Protein AF-A0A7D5MTC5-F1 (afdb_monomer)

Sequence (47 aa):
MTDLKPGGFIIVDGKQQPAISKEGYLSKGTKVKVIGGEESNLIVRKE

Radius of gyration: 9.29 Å; Cα contacts (8 Å, |Δi|>4): 91; chains: 1; bounding box: 22×22×23 Å

Foldseek 3Di:
DDWCQQKDWDQDPNDTFIAGEPVGGDDPPFDWDFPQADDRYTYIYGD

pLDDT: mean 75.5, std 11.28, range [40.09, 87.0]

Mean predicted aligned error: 6.5 Å

Nearest PDB structures (foldseek):
  1yvc-assembly1_A  TM=4.947E-01  e=2.690E+00  Methanococcus maripaludis
  1f3u-assembly2_D  TM=3.265E-01  e=4.820E+00  Homo sapiens

Structure (mmCIF, N/CA/C/O backbone):
data_AF-A0A7D5MTC5-F1
#
_entry.id   AF-A0A7D5MTC5-F1
#
loop_
_atom_site.group_PDB
_atom_site.id
_atom_site.type_symbol
_atom_site.label_atom_id
_atom_site.label_alt_id
_atom_site.label_comp_id
_atom_site.label_asym_id
_atom_site.label_entity_id
_atom_site.label_seq_id
_atom_site.pdbx_PDB_ins_code
_atom_site.Cartn_x
_atom_site.Cartn_y
_atom_site.Cartn_z
_atom_site.occupancy
_atom_site.B_iso_or_equiv
_atom_site.auth_seq_id
_atom_site.auth_comp_id
_atom_site.auth_asym_id
_atom_site.auth_atom_id
_atom_site.pdbx_PDB_model_num
ATOM 1 N N . MET A 1 1 ? -0.232 13.350 0.604 1.00 45.41 1 MET A N 1
ATOM 2 C CA . MET A 1 1 ? -0.984 12.088 0.806 1.00 45.41 1 MET A CA 1
ATOM 3 C C . MET A 1 1 ? -1.023 11.387 -0.537 1.00 45.41 1 MET A C 1
ATOM 5 O O . MET A 1 1 ? -1.800 11.801 -1.383 1.00 45.41 1 MET A O 1
ATOM 9 N N . THR A 1 2 ? -0.108 10.452 -0.759 1.00 40.09 2 THR A N 1
ATOM 10 C CA . THR A 1 2 ? 0.344 10.049 -2.099 1.00 40.09 2 THR A CA 1
ATOM 11 C C . THR A 1 2 ? -0.225 8.685 -2.478 1.00 40.09 2 THR A C 1
ATOM 13 O O . THR A 1 2 ? -0.273 7.791 -1.635 1.00 40.09 2 THR A O 1
ATOM 16 N N . ASP A 1 3 ? -0.664 8.539 -3.725 1.00 49.88 3 ASP A N 1
ATOM 17 C CA . ASP A 1 3 ? -1.055 7.268 -4.330 1.00 49.88 3 ASP A CA 1
ATOM 18 C C . ASP A 1 3 ? 0.092 6.243 -4.314 1.0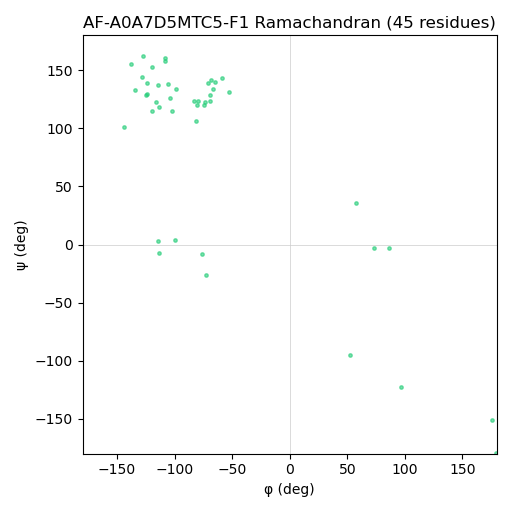0 49.88 3 ASP A C 1
ATOM 20 O O . ASP A 1 3 ? 1.251 6.600 -4.527 1.00 49.88 3 ASP A O 1
ATOM 24 N N . LEU A 1 4 ? -0.234 4.963 -4.101 1.00 54.28 4 LEU A N 1
ATOM 25 C CA . LEU A 1 4 ? 0.714 3.856 -4.241 1.00 54.28 4 LEU A CA 1
ATOM 26 C C . LEU A 1 4 ? 0.845 3.464 -5.723 1.00 54.28 4 LEU A C 1
ATOM 28 O O . LEU A 1 4 ? -0.066 2.844 -6.278 1.00 54.28 4 LEU A O 1
ATOM 32 N N . LYS A 1 5 ? 1.971 3.802 -6.371 1.00 53.91 5 LYS A N 1
ATOM 33 C CA . LYS A 1 5 ? 2.324 3.314 -7.724 1.00 53.91 5 LYS A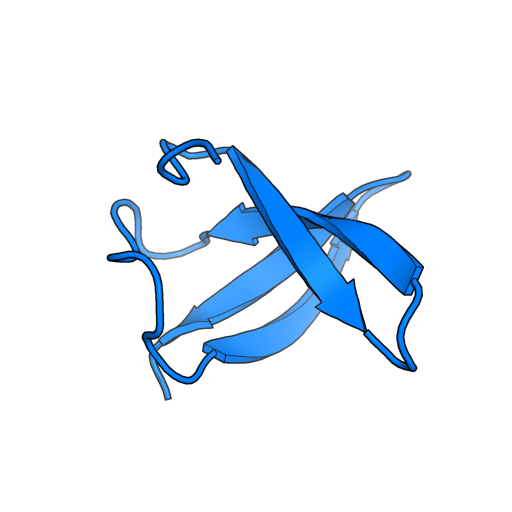 CA 1
ATOM 34 C C . LYS A 1 5 ? 3.834 3.077 -7.879 1.00 53.91 5 LYS A C 1
ATOM 36 O O . LYS A 1 5 ? 4.556 4.031 -8.150 1.00 53.91 5 LYS A O 1
ATOM 41 N N . PRO A 1 6 ? 4.335 1.831 -7.804 1.00 62.50 6 PRO A N 1
ATOM 42 C CA . PRO A 1 6 ? 3.794 0.663 -7.094 1.00 62.50 6 PRO A CA 1
ATOM 43 C C . PRO A 1 6 ? 4.029 0.741 -5.574 1.00 62.50 6 PRO A C 1
ATOM 45 O O . PRO A 1 6 ? 3.497 -0.076 -4.829 1.00 62.50 6 PRO A O 1
ATOM 48 N N . GLY A 1 7 ? 4.811 1.723 -5.117 1.00 67.25 7 GLY A N 1
ATOM 49 C CA . GLY A 1 7 ? 5.093 2.001 -3.714 1.00 67.25 7 GLY A CA 1
ATOM 50 C C . GLY A 1 7 ? 4.409 3.272 -3.219 1.00 67.25 7 GLY A C 1
ATOM 51 O O . GLY A 1 7 ? 4.066 4.156 -4.001 1.00 67.25 7 GLY A O 1
ATOM 52 N N . GLY A 1 8 ? 4.219 3.363 -1.911 1.00 77.81 8 GLY A N 1
ATOM 53 C CA . GLY A 1 8 ? 3.763 4.555 -1.199 1.00 77.81 8 GLY A CA 1
ATOM 54 C C . GLY A 1 8 ? 3.580 4.218 0.271 1.00 77.81 8 GLY A C 1
ATOM 55 O O . GLY A 1 8 ? 4.304 3.376 0.782 1.00 77.81 8 GLY A O 1
ATOM 56 N N . PHE A 1 9 ? 2.669 4.880 0.978 1.00 77.12 9 PHE A N 1
ATOM 57 C CA . PHE A 1 9 ? 2.658 4.811 2.440 1.00 77.12 9 PHE A CA 1
ATOM 58 C C . PHE A 1 9 ? 1.320 4.335 2.982 1.00 77.12 9 PHE A C 1
ATOM 60 O O . PHE A 1 9 ? 0.272 4.893 2.656 1.00 77.12 9 PHE A O 1
ATOM 67 N N . ILE A 1 10 ? 1.378 3.345 3.863 1.00 79.25 10 ILE A N 1
ATOM 68 C CA . ILE A 1 10 ? 0.241 2.889 4.659 1.00 79.25 10 ILE A CA 1
ATOM 69 C C . ILE A 1 10 ? 0.441 3.310 6.111 1.00 79.25 10 ILE A C 1
ATOM 71 O O . ILE A 1 10 ? 1.553 3.611 6.541 1.00 79.25 10 ILE A O 1
ATOM 75 N N . ILE A 1 11 ? -0.645 3.337 6.874 1.00 78.88 11 ILE A N 1
ATOM 76 C CA . ILE A 1 11 ? -0.577 3.539 8.318 1.00 78.88 11 ILE A CA 1
ATOM 77 C C . ILE A 1 11 ? -0.756 2.174 8.973 1.00 78.88 11 ILE A C 1
ATOM 79 O O . ILE A 1 11 ? -1.818 1.568 8.851 1.00 78.88 11 ILE A O 1
ATOM 83 N N . VAL A 1 12 ? 0.284 1.702 9.655 1.00 75.69 12 VAL A N 1
ATOM 84 C CA . VAL A 1 12 ? 0.253 0.494 10.485 1.00 75.69 12 VAL A CA 1
ATOM 85 C C . VAL A 1 12 ? 0.501 0.942 11.915 1.00 75.69 12 VAL A C 1
ATOM 87 O O . VAL A 1 12 ? 1.499 1.607 12.182 1.00 75.69 12 VAL A O 1
ATOM 90 N N . ASP A 1 13 ? -0.425 0.631 12.822 1.00 76.69 13 ASP A N 1
ATOM 91 C CA . ASP A 1 13 ? -0.308 0.994 14.244 1.00 76.69 13 ASP A CA 1
ATOM 92 C C . ASP A 1 13 ? -0.153 2.515 14.487 1.00 76.69 13 ASP A C 1
ATOM 94 O O . ASP A 1 13 ? 0.615 2.980 15.323 1.00 76.69 13 ASP A O 1
ATOM 98 N N . GLY A 1 14 ? -0.819 3.336 13.667 1.00 82.69 14 GLY A N 1
ATOM 99 C CA . GLY A 1 14 ? -0.690 4.799 13.723 1.00 82.69 14 GLY A CA 1
ATOM 100 C C . GLY A 1 14 ? 0.637 5.349 13.180 1.00 82.69 14 GLY A C 1
ATOM 101 O O . GLY A 1 14 ? 0.796 6.566 13.084 1.00 82.69 14 GLY A O 1
ATOM 102 N N . LYS A 1 15 ? 1.572 4.487 12.760 1.00 82.44 15 LYS A N 1
ATOM 103 C CA . LYS A 1 15 ? 2.838 4.879 12.137 1.00 82.44 15 LYS A CA 1
ATOM 104 C C . LYS A 1 15 ? 2.757 4.762 10.626 1.00 82.44 15 LYS A C 1
ATOM 106 O O . LYS A 1 15 ? 2.302 3.761 10.076 1.00 82.44 15 LYS A O 1
ATOM 111 N N . GLN A 1 16 ? 3.239 5.796 9.949 1.00 84.00 16 GLN A N 1
ATOM 112 C CA . GLN A 1 16 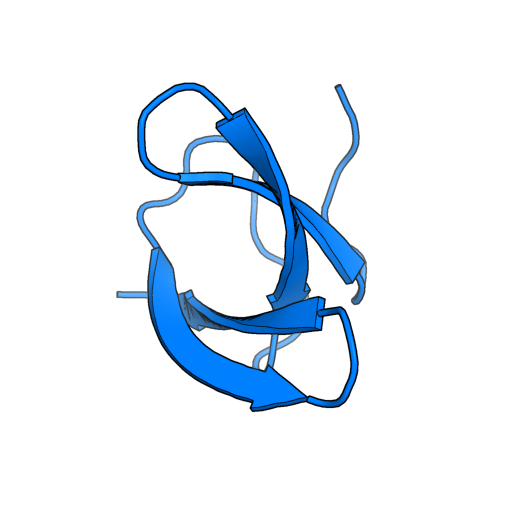? 3.364 5.778 8.503 1.00 84.00 16 GLN A CA 1
ATOM 113 C C . GLN A 1 16 ? 4.548 4.881 8.122 1.00 84.00 16 GLN A C 1
ATOM 115 O O . GLN A 1 16 ? 5.679 5.100 8.555 1.00 84.00 16 GLN A O 1
ATOM 120 N N . GLN A 1 17 ? 4.266 3.833 7.361 1.00 85.06 17 GLN A N 1
ATOM 121 C CA . GLN A 1 17 ? 5.235 2.842 6.912 1.00 85.06 17 GLN A CA 1
ATOM 122 C C . GLN A 1 17 ? 5.180 2.769 5.386 1.00 85.06 17 GLN A C 1
ATOM 124 O O . GLN A 1 17 ? 4.086 2.830 4.810 1.00 85.06 17 GLN A O 1
ATOM 129 N N . PRO A 1 18 ? 6.330 2.668 4.709 1.00 85.88 18 PRO A N 1
ATOM 130 C CA . PRO A 1 18 ? 6.342 2.483 3.275 1.00 85.88 18 PRO A CA 1
ATOM 131 C C . PRO A 1 18 ? 5.868 1.063 2.939 1.00 85.88 18 PRO A C 1
ATOM 133 O O . PRO A 1 18 ? 6.181 0.082 3.615 1.00 85.88 18 PRO A O 1
ATOM 136 N N . ALA A 1 19 ? 5.059 0.965 1.898 1.00 86.19 19 ALA A N 1
ATOM 137 C CA . ALA A 1 19 ? 4.496 -0.270 1.402 1.00 86.19 19 ALA A CA 1
ATOM 138 C C . ALA A 1 19 ? 4.545 -0.301 -0.119 1.00 86.19 19 ALA A C 1
ATOM 140 O O . ALA A 1 19 ? 4.572 0.739 -0.778 1.00 86.19 19 ALA A O 1
ATOM 141 N N . ILE A 1 20 ? 4.541 -1.507 -0.668 1.00 85.38 20 ILE A N 1
ATOM 142 C CA . ILE A 1 20 ? 4.519 -1.786 -2.094 1.00 85.38 20 ILE A CA 1
ATOM 143 C C . ILE A 1 20 ? 3.329 -2.691 -2.377 1.00 85.38 20 ILE A C 1
ATOM 145 O O . ILE A 1 20 ? 3.129 -3.722 -1.739 1.00 85.38 20 ILE A O 1
ATOM 149 N N . SER A 1 21 ? 2.523 -2.290 -3.348 1.00 79.94 21 SER A N 1
ATOM 150 C CA . SER A 1 21 ? 1.408 -3.081 -3.835 1.00 79.94 21 SER A CA 1
ATOM 151 C C . SER A 1 21 ? 1.894 -4.167 -4.787 1.00 79.94 21 SER A C 1
ATOM 153 O O . SER A 1 21 ? 2.488 -3.865 -5.823 1.00 79.94 21 SER A O 1
ATOM 155 N N . LYS A 1 22 ? 1.584 -5.430 -4.483 1.00 75.75 22 LYS A N 1
ATOM 156 C CA . LYS A 1 22 ? 1.918 -6.559 -5.366 1.00 75.75 22 LYS A CA 1
ATOM 157 C C . LYS A 1 22 ? 1.051 -6.611 -6.630 1.00 75.75 22 LYS A C 1
ATOM 159 O O . LYS A 1 22 ? 1.483 -7.143 -7.644 1.00 75.75 22 LYS A O 1
ATOM 164 N N . GLU A 1 23 ? -0.161 -6.060 -6.573 1.00 69.12 23 GLU A N 1
ATOM 165 C CA . GLU A 1 23 ? -1.148 -6.104 -7.667 1.00 69.12 23 GLU A CA 1
ATOM 166 C C . GLU A 1 23 ? -1.189 -4.811 -8.502 1.00 69.12 23 GLU A C 1
ATOM 168 O O . GLU A 1 23 ? -2.001 -4.676 -9.414 1.00 69.12 23 GLU A O 1
ATOM 173 N N . GLY A 1 24 ? -0.306 -3.848 -8.220 1.00 69.94 24 GLY A N 1
ATOM 174 C CA . GLY A 1 24 ? -0.252 -2.573 -8.935 1.00 69.94 24 GLY A CA 1
ATOM 175 C C . GLY A 1 24 ? -1.002 -1.460 -8.205 1.00 69.94 24 GLY A C 1
ATOM 176 O O . GLY A 1 24 ? -0.661 -1.125 -7.076 1.00 69.94 24 GLY A O 1
ATOM 177 N N . TYR A 1 25 ? -1.983 -0.816 -8.836 1.00 67.12 25 TYR A N 1
ATOM 178 C CA . TYR A 1 25 ? -2.595 0.390 -8.267 1.00 67.12 25 TYR A CA 1
ATOM 179 C C . TYR A 1 25 ? -3.519 0.086 -7.079 1.00 67.12 25 TYR A C 1
ATOM 181 O O . TYR A 1 25 ? -4.508 -0.631 -7.219 1.00 67.12 25 TYR A O 1
ATOM 189 N N . LEU A 1 26 ? -3.233 0.697 -5.928 1.00 72.38 26 LEU A N 1
ATOM 190 C CA . LEU A 1 26 ? -4.130 0.714 -4.774 1.00 72.38 26 LEU A CA 1
ATOM 191 C C . LEU A 1 26 ? -4.604 2.143 -4.533 1.00 72.38 26 LEU A C 1
ATOM 193 O O . LEU A 1 26 ? -3.807 3.039 -4.251 1.00 72.38 26 LEU A O 1
ATOM 197 N N . SER A 1 27 ? -5.916 2.354 -4.626 1.00 66.88 27 SER A N 1
ATOM 198 C CA . SER A 1 27 ? -6.514 3.648 -4.315 1.00 66.88 27 SER A CA 1
ATOM 199 C C . SER A 1 27 ? -6.403 3.950 -2.824 1.00 66.88 27 SER A C 1
ATOM 201 O O . SER A 1 27 ? -6.595 3.077 -1.972 1.00 66.88 27 SER A O 1
ATOM 203 N N . LYS A 1 28 ? -6.145 5.215 -2.498 1.00 68.94 28 LYS A N 1
ATOM 204 C CA . LYS A 1 28 ? -6.124 5.715 -1.121 1.00 68.94 28 LYS A CA 1
ATOM 205 C C . LYS A 1 28 ? -7.421 5.344 -0.384 1.00 68.94 28 LYS A C 1
ATOM 207 O O . LYS A 1 28 ? -8.510 5.581 -0.893 1.00 68.94 28 LYS A O 1
ATOM 212 N N . GLY A 1 29 ? -7.296 4.784 0.821 1.00 72.12 29 GLY A N 1
ATOM 213 C CA . GLY A 1 29 ? -8.437 4.342 1.636 1.00 72.12 29 GLY A CA 1
ATOM 214 C C . GLY A 1 29 ? -8.928 2.920 1.338 1.00 72.12 29 GLY A C 1
ATOM 215 O O . GLY A 1 29 ? -9.811 2.428 2.035 1.00 72.12 29 GLY A O 1
ATOM 216 N N . THR A 1 30 ? -8.340 2.237 0.353 1.00 74.94 30 THR A N 1
ATOM 217 C CA . THR A 1 30 ? -8.593 0.809 0.126 1.00 74.94 30 THR A CA 1
ATOM 218 C C . THR A 1 30 ? -8.043 0.007 1.302 1.00 74.94 30 THR A C 1
ATOM 220 O O . THR A 1 30 ? -6.913 0.236 1.737 1.00 74.94 30 THR A O 1
ATOM 223 N N . LYS A 1 31 ? -8.832 -0.941 1.816 1.00 78.38 31 LYS A N 1
ATOM 224 C CA . LYS A 1 31 ? -8.342 -1.922 2.785 1.00 78.38 31 LYS A CA 1
ATOM 225 C C . LYS A 1 31 ? -7.377 -2.867 2.084 1.00 78.38 31 LYS A C 1
ATOM 227 O O . LYS A 1 31 ? -7.679 -3.406 1.022 1.00 78.38 31 LYS A O 1
ATOM 232 N N . VAL A 1 32 ? -6.203 -3.023 2.674 1.00 81.50 32 VAL A N 1
ATOM 233 C CA . VAL A 1 32 ? -5.118 -3.812 2.103 1.00 81.50 32 VAL A CA 1
ATOM 234 C C . VAL A 1 32 ? -4.639 -4.805 3.139 1.00 81.50 32 VAL A C 1
ATOM 236 O O . VAL A 1 32 ? -4.596 -4.502 4.332 1.00 81.50 32 VAL A O 1
ATOM 239 N N . LYS A 1 33 ? -4.266 -5.994 2.677 1.00 85.31 33 LYS A N 1
ATOM 240 C CA . LYS A 1 33 ? -3.710 -7.041 3.524 1.00 85.31 33 LYS A CA 1
ATOM 241 C C . LYS A 1 33 ? -2.209 -7.113 3.309 1.00 85.31 33 LYS A C 1
ATOM 243 O O . LYS A 1 33 ? -1.747 -7.261 2.177 1.00 85.31 33 LYS A O 1
ATOM 248 N N . VAL A 1 34 ? -1.453 -7.024 4.399 1.00 84.56 34 VAL A N 1
ATOM 249 C CA . VAL A 1 34 ? -0.006 -7.254 4.378 1.00 84.56 34 VAL A CA 1
ATOM 250 C C . VAL A 1 34 ? 0.234 -8.737 4.114 1.00 84.56 34 VAL A C 1
ATOM 252 O O . VAL A 1 34 ? -0.285 -9.592 4.831 1.00 84.56 34 VAL A O 1
ATOM 255 N N . ILE A 1 35 ? 0.984 -9.035 3.058 1.00 87.00 35 ILE A N 1
ATOM 256 C CA . ILE A 1 35 ? 1.338 -10.403 2.650 1.00 87.00 35 I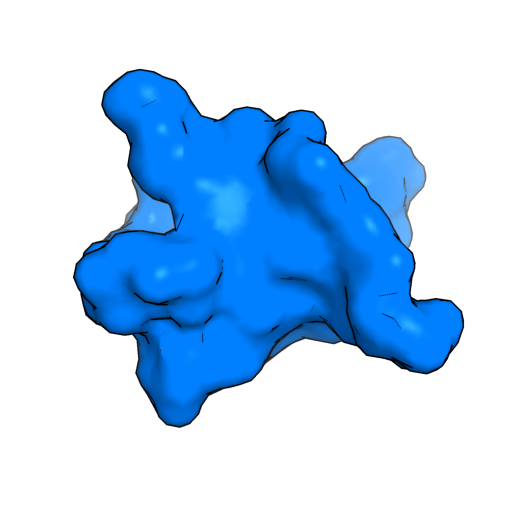LE A CA 1
ATOM 257 C C . ILE A 1 35 ? 2.829 -10.696 2.786 1.00 87.00 35 ILE A C 1
ATOM 259 O O . ILE A 1 35 ? 3.238 -11.841 2.615 1.00 87.00 35 ILE A O 1
ATOM 263 N N . GLY A 1 36 ? 3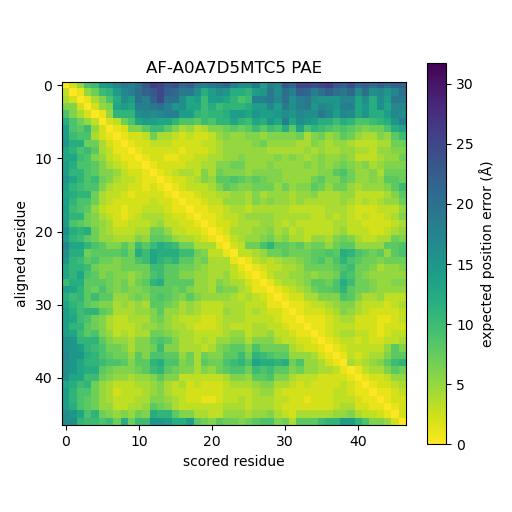.635 -9.685 3.098 1.00 84.56 36 GLY A N 1
ATOM 264 C CA . GLY A 1 36 ? 5.060 -9.833 3.356 1.00 84.56 36 GLY A CA 1
ATOM 265 C C . GLY A 1 36 ? 5.722 -8.495 3.659 1.00 84.56 36 GLY A C 1
ATOM 266 O O . GLY A 1 36 ? 5.070 -7.453 3.653 1.00 84.56 36 GLY A O 1
ATOM 267 N N . GLY A 1 37 ? 7.026 -8.532 3.903 1.00 86.38 37 GLY A N 1
ATOM 268 C CA . GLY A 1 37 ? 7.888 -7.358 3.977 1.00 86.38 37 GLY A CA 1
ATOM 269 C C . GLY A 1 37 ? 9.159 -7.633 3.185 1.00 86.38 37 GLY A C 1
ATOM 270 O O . GLY A 1 37 ? 9.728 -8.715 3.309 1.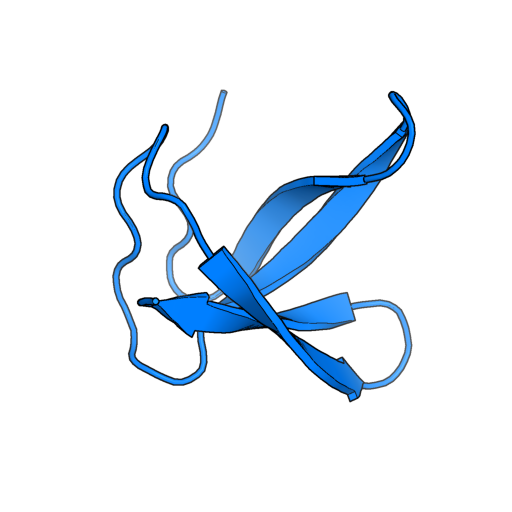00 86.38 37 GLY A O 1
ATOM 271 N N . GLU A 1 38 ? 9.562 -6.683 2.351 1.00 79.94 38 GLU A N 1
ATOM 272 C CA . GLU A 1 38 ? 10.774 -6.747 1.541 1.00 79.94 38 GLU A CA 1
ATOM 273 C C . GLU A 1 38 ? 11.680 -5.579 1.927 1.00 79.94 38 GLU A C 1
ATOM 275 O O . GLU A 1 38 ? 11.317 -4.411 1.767 1.00 79.94 38 GLU A O 1
ATOM 280 N N . GLU A 1 39 ? 12.837 -5.912 2.497 1.00 78.25 39 GLU A N 1
ATOM 281 C CA . GLU A 1 39 ? 13.801 -4.974 3.081 1.00 78.25 39 GLU A CA 1
ATOM 282 C C . GLU A 1 39 ? 13.178 -4.012 4.107 1.00 78.25 39 GLU A C 1
ATOM 284 O O . GLU A 1 39 ? 13.053 -4.346 5.283 1.00 78.25 39 GLU A O 1
ATOM 289 N N . SER A 1 40 ? 12.796 -2.811 3.665 1.00 78.31 40 SER A N 1
ATOM 290 C CA . SER A 1 40 ? 12.186 -1.751 4.478 1.00 78.31 40 SER A CA 1
ATOM 291 C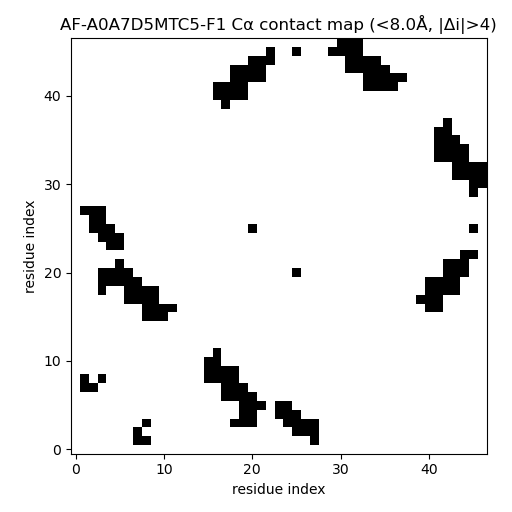 C . SER A 1 40 ? 10.743 -1.440 4.072 1.00 78.31 40 SER A C 1
ATOM 293 O O . SER A 1 40 ? 10.147 -0.523 4.626 1.00 78.31 40 SER A O 1
ATOM 295 N N . ASN A 1 41 ? 10.182 -2.174 3.106 1.00 82.62 41 ASN A N 1
ATOM 296 C CA . ASN A 1 41 ? 8.859 -1.941 2.540 1.00 82.62 41 ASN A CA 1
ATOM 297 C C . ASN A 1 41 ? 7.905 -3.090 2.869 1.00 82.62 41 ASN A C 1
ATOM 299 O O . ASN A 1 41 ? 8.242 -4.262 2.734 1.00 82.62 41 ASN A O 1
ATOM 303 N N . LEU A 1 42 ? 6.667 -2.773 3.235 1.00 85.88 42 LEU A N 1
ATOM 304 C CA . LEU A 1 42 ? 5.626 -3.783 3.429 1.00 85.88 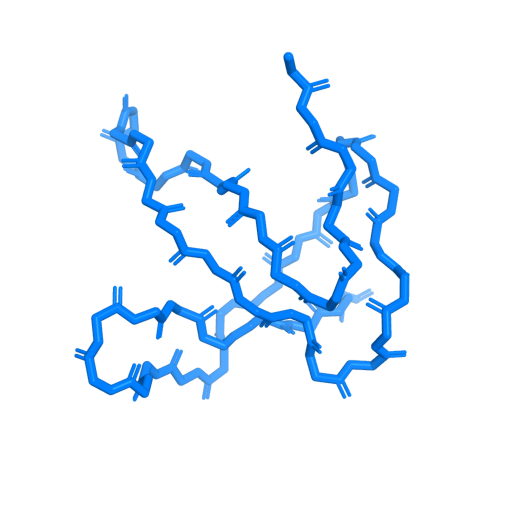42 LEU A CA 1
ATOM 305 C C . LEU A 1 42 ? 4.977 -4.157 2.096 1.00 85.88 42 LEU A C 1
ATOM 307 O O . LEU A 1 42 ? 4.422 -3.303 1.415 1.00 85.88 42 LEU A O 1
ATOM 311 N N . ILE A 1 43 ? 4.979 -5.436 1.732 1.00 86.69 43 ILE A N 1
ATOM 312 C CA . ILE A 1 43 ? 4.239 -5.905 0.561 1.00 86.69 43 ILE A CA 1
ATOM 313 C C . ILE A 1 43 ? 2.776 -6.080 0.956 1.00 86.69 43 ILE A C 1
ATOM 315 O O . ILE A 1 43 ? 2.431 -6.894 1.819 1.00 86.69 43 ILE A O 1
ATOM 319 N N . VAL A 1 44 ? 1.904 -5.346 0.277 1.00 85.62 44 VAL A N 1
ATOM 320 C CA . VAL A 1 44 ? 0.460 -5.392 0.484 1.00 85.62 44 VAL A CA 1
ATOM 321 C C . VAL A 1 44 ? -0.272 -5.820 -0.781 1.00 85.62 44 VAL A C 1
ATOM 323 O O . VAL A 1 44 ? 0.196 -5.617 -1.902 1.00 85.62 44 VAL A O 1
ATOM 326 N N . ARG A 1 45 ? -1.444 -6.420 -0.596 1.00 83.31 45 ARG A N 1
ATOM 327 C CA . ARG A 1 45 ? -2.390 -6.736 -1.669 1.00 83.31 45 ARG A CA 1
ATOM 328 C C . ARG A 1 45 ? -3.774 -6.197 -1.336 1.00 83.31 45 ARG A C 1
ATOM 330 O O . ARG A 1 45 ? -4.044 -5.909 -0.164 1.00 83.31 45 ARG A O 1
ATOM 337 N N . LYS A 1 46 ? -4.645 -6.072 -2.337 1.00 81.62 46 LYS A N 1
ATOM 338 C CA . LYS A 1 46 ? -6.042 -5.715 -2.078 1.00 81.62 46 LYS A CA 1
AT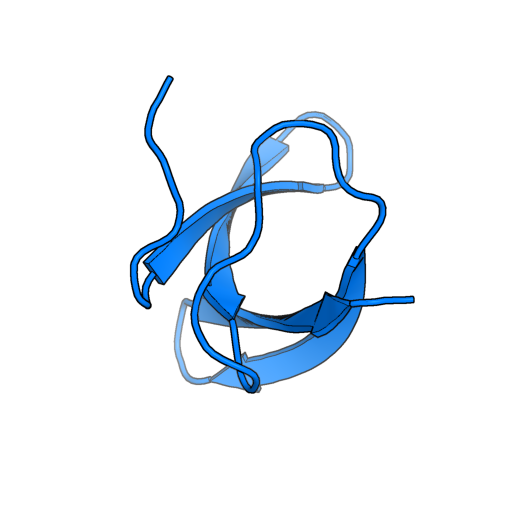OM 339 C C . LYS A 1 46 ? -6.697 -6.857 -1.289 1.00 81.62 46 LYS A C 1
ATOM 341 O O . LYS A 1 46 ? -6.368 -8.024 -1.510 1.00 81.62 46 LYS A O 1
ATOM 346 N N . GLU A 1 47 ? -7.531 -6.519 -0.306 1.00 71.06 47 GLU A N 1
ATOM 347 C CA . GLU A 1 47 ? -8.379 -7.524 0.353 1.00 71.06 47 GLU A CA 1
ATOM 348 C C . GLU A 1 47 ? -9.410 -8.108 -0.620 1.00 71.06 47 GLU A C 1
ATOM 350 O O . GLU A 1 47 ? -9.984 -7.321 -1.413 1.00 71.06 47 GLU A O 1
#

Solvent-accessible surface area (backbone atoms only — not comparable to full-atom values): 2886 Å² total; per-residue (Å²): 140,68,68,27,72,47,43,33,69,44,72,58,94,89,39,83,40,46,28,30,39,76,82,38,81,50,63,84,89,62,67,64,40,78,78,49,72,55,99,82,31,34,30,26,36,80,108

Secondary structure (DSSP, 8-state):
---BSSEEEEEETTEEEEEEETTS-B-TT--EEEEEEETTEEEEEE-